Protein AF-A0A2E0RBG4-F1 (afdb_monomer)

Structure (mmCIF, N/CA/C/O backbone):
data_AF-A0A2E0RBG4-F1
#
_entry.id   AF-A0A2E0RBG4-F1
#
loop_
_atom_site.group_PDB
_atom_site.id
_atom_site.type_symbol
_atom_site.label_atom_id
_atom_site.label_alt_id
_atom_site.label_comp_id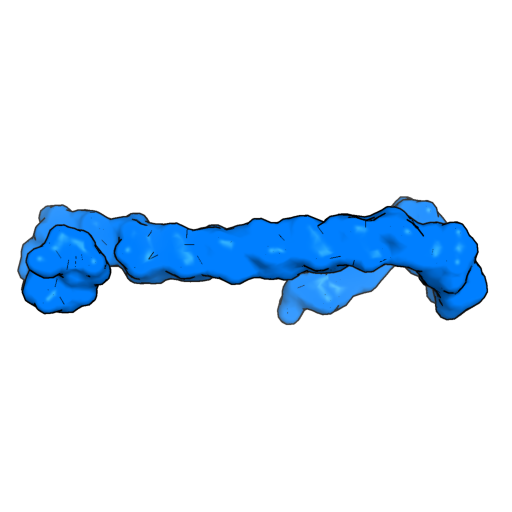
_atom_site.label_asym_id
_atom_site.label_entity_id
_atom_site.label_seq_id
_atom_site.pdbx_PDB_ins_code
_atom_site.Cartn_x
_atom_site.Cartn_y
_atom_site.Cartn_z
_atom_site.occupancy
_atom_site.B_iso_or_equiv
_atom_site.auth_seq_id
_atom_site.auth_comp_id
_atom_site.auth_asym_id
_atom_site.auth_atom_id
_atom_site.pdbx_PDB_model_num
ATOM 1 N N . MET A 1 1 ? -8.373 4.308 -0.023 1.00 72.56 1 MET A N 1
ATOM 2 C CA . MET A 1 1 ? -8.875 2.925 -0.219 1.00 72.56 1 MET A CA 1
ATOM 3 C C . MET A 1 1 ? -8.287 1.909 0.769 1.00 72.56 1 MET A C 1
ATOM 5 O O . MET A 1 1 ? -9.041 1.064 1.227 1.00 72.56 1 MET A O 1
ATOM 9 N N . LEU A 1 2 ? -7.011 2.013 1.181 1.00 83.12 2 LEU A N 1
ATOM 10 C CA . LEU A 1 2 ? -6.410 1.146 2.220 1.00 83.12 2 LEU A CA 1
ATOM 11 C C . LEU A 1 2 ? -7.184 1.115 3.548 1.00 83.12 2 LEU A C 1
ATOM 13 O O . LEU A 1 2 ? -7.425 0.044 4.094 1.00 83.12 2 LEU A O 1
ATOM 17 N N . SER A 1 3 ? -7.624 2.279 4.033 1.00 84.75 3 SER A N 1
ATOM 18 C CA . SER A 1 3 ? -8.428 2.394 5.256 1.00 84.75 3 SER A CA 1
ATOM 19 C C . SER A 1 3 ? -9.742 1.613 5.170 1.00 84.75 3 SER A C 1
ATOM 21 O O . SER A 1 3 ? -10.083 0.890 6.098 1.00 84.75 3 SER A O 1
ATOM 23 N N . TYR A 1 4 ? -10.447 1.695 4.038 1.00 88.75 4 TYR A N 1
ATOM 24 C CA . TYR A 1 4 ? -11.676 0.935 3.802 1.00 88.75 4 TYR A CA 1
ATOM 25 C C . TYR A 1 4 ? -11.415 -0.578 3.793 1.00 88.75 4 TYR A C 1
ATOM 27 O O . TYR A 1 4 ? -12.130 -1.327 4.454 1.00 88.75 4 TYR A O 1
ATOM 35 N N . GLY A 1 5 ? -10.347 -1.022 3.121 1.00 87.69 5 GLY A N 1
ATOM 36 C CA . GLY A 1 5 ? -9.948 -2.433 3.108 1.00 87.69 5 GLY A CA 1
ATOM 37 C C . GLY A 1 5 ? -9.619 -2.971 4.503 1.00 87.69 5 GLY A C 1
ATOM 38 O O . GLY A 1 5 ? -10.080 -4.050 4.869 1.00 87.69 5 GLY A O 1
ATOM 39 N N . LEU A 1 6 ? -8.898 -2.195 5.317 1.00 88.12 6 LEU A N 1
ATOM 40 C CA . LEU A 1 6 ? -8.612 -2.534 6.715 1.00 88.12 6 LEU A CA 1
ATOM 41 C C . LEU A 1 6 ? -9.891 -2.620 7.556 1.00 88.12 6 LEU A C 1
ATOM 43 O O . LEU A 1 6 ? -10.054 -3.573 8.315 1.00 88.12 6 LEU A O 1
ATOM 47 N N . VAL A 1 7 ? -10.822 -1.677 7.386 1.00 86.25 7 VAL A N 1
ATOM 48 C CA . VAL A 1 7 ? -12.120 -1.705 8.080 1.00 86.25 7 VAL A CA 1
ATOM 49 C C . VAL A 1 7 ? -12.906 -2.967 7.721 1.00 86.25 7 VAL A C 1
ATOM 51 O O . VAL A 1 7 ? -13.386 -3.653 8.620 1.00 86.25 7 VAL A O 1
ATOM 54 N N . VAL A 1 8 ? -13.008 -3.321 6.437 1.00 88.81 8 VAL A N 1
ATOM 55 C CA . VAL A 1 8 ? -13.700 -4.548 6.001 1.00 88.81 8 VAL A CA 1
ATOM 56 C C . VAL A 1 8 ? -12.996 -5.801 6.535 1.00 88.81 8 VAL A C 1
ATOM 58 O O . VAL A 1 8 ? -13.655 -6.699 7.057 1.00 88.81 8 VAL A O 1
ATOM 61 N N . TYR A 1 9 ? -11.663 -5.851 6.474 1.00 88.94 9 TYR A N 1
ATOM 62 C CA . TYR A 1 9 ? -10.871 -6.977 6.971 1.00 88.94 9 TYR A CA 1
ATOM 63 C C . TYR A 1 9 ? -11.075 -7.223 8.472 1.00 88.94 9 TYR A C 1
ATOM 65 O O . TYR A 1 9 ? -11.293 -8.363 8.889 1.00 88.94 9 TYR A O 1
ATOM 73 N N . PHE A 1 10 ? -11.040 -6.167 9.290 1.00 88.94 10 PHE A N 1
ATOM 74 C CA . PHE A 1 10 ? -11.247 -6.292 10.733 1.00 88.94 10 PHE A CA 1
ATOM 75 C C . PHE A 1 10 ? -12.706 -6.588 11.093 1.00 88.94 10 PHE A C 1
ATOM 77 O O . PHE A 1 10 ? -12.943 -7.419 11.972 1.00 88.94 10 PHE A O 1
ATOM 84 N N . ARG A 1 11 ? -13.680 -6.019 10.366 1.00 87.56 11 ARG A N 1
ATOM 85 C CA . ARG A 1 11 ? -15.104 -6.356 10.545 1.00 87.56 11 ARG A CA 1
ATOM 86 C C . ARG A 1 11 ? -15.388 -7.824 10.239 1.00 87.56 11 ARG A C 1
ATOM 88 O O . ARG A 1 11 ? -16.077 -8.474 11.019 1.00 87.56 11 ARG A O 1
ATOM 95 N N . ASN A 1 12 ? -14.789 -8.383 9.186 1.00 87.50 12 ASN A N 1
ATOM 96 C CA . ASN A 1 12 ? -14.907 -9.814 8.871 1.00 87.50 12 ASN A CA 1
ATOM 97 C C . ASN A 1 12 ? -14.281 -10.725 9.940 1.00 87.50 12 ASN A C 1
ATOM 99 O O . ASN A 1 12 ? -14.614 -11.905 10.008 1.00 87.50 12 ASN A O 1
ATOM 103 N N . ARG A 1 13 ? -13.392 -10.196 10.790 1.00 84.31 13 ARG A N 1
ATOM 104 C CA . ARG A 1 13 ? -12.811 -10.912 11.938 1.00 84.31 13 ARG A CA 1
ATOM 105 C C . ARG A 1 13 ? -13.527 -10.637 13.264 1.00 84.31 13 ARG A C 1
ATOM 107 O O . ARG A 1 13 ? -13.019 -11.027 14.310 1.00 84.31 13 ARG A O 1
ATOM 114 N N . GLY A 1 14 ? -14.695 -9.994 13.226 1.00 82.88 14 GLY A N 1
ATOM 115 C CA . GLY A 1 14 ? -15.529 -9.746 14.403 1.00 82.88 14 GLY A CA 1
ATOM 116 C C . GLY A 1 14 ? -15.182 -8.478 15.185 1.00 82.88 14 GLY A C 1
ATOM 117 O O . GLY A 1 14 ? -15.787 -8.236 16.222 1.00 82.88 14 GLY A O 1
ATOM 118 N N . VAL A 1 15 ? -14.253 -7.645 14.702 1.00 81.44 15 VAL A N 1
ATOM 119 C CA . VAL A 1 15 ? -13.941 -6.348 15.320 1.00 81.44 15 VAL A CA 1
ATOM 120 C C . VAL A 1 15 ? -14.887 -5.299 14.733 1.00 81.44 15 VAL A C 1
ATOM 122 O O . VAL A 1 15 ? -14.615 -4.712 13.683 1.00 81.44 15 VAL A O 1
ATOM 125 N N . CYS A 1 16 ? -16.033 -5.102 15.387 1.00 80.19 16 CYS A N 1
ATOM 126 C CA . CYS A 1 16 ? -17.085 -4.182 14.933 1.00 80.19 16 CYS A CA 1
ATOM 127 C C . CYS A 1 16 ? -17.238 -2.948 15.831 1.00 80.19 16 CYS A C 1
ATOM 129 O O . CYS A 1 16 ? -17.800 -1.949 15.381 1.00 80.19 16 CYS A O 1
ATOM 131 N N . THR A 1 17 ? -16.742 -2.999 17.071 1.00 84.44 17 THR A N 1
ATOM 132 C CA . THR A 1 17 ? -16.867 -1.911 18.052 1.00 84.44 17 THR A CA 1
ATOM 133 C C . THR A 1 17 ? -15.507 -1.363 18.491 1.00 84.44 17 THR A C 1
ATOM 135 O O . THR A 1 17 ? -14.465 -2.001 18.320 1.00 84.44 17 THR A O 1
ATOM 138 N N . LEU A 1 18 ? -15.500 -0.162 19.080 1.00 79.12 18 LEU A N 1
ATOM 139 C CA . LEU A 1 18 ? -14.284 0.442 19.641 1.00 79.12 18 LEU A CA 1
ATOM 140 C C . LEU A 1 18 ? -13.719 -0.367 20.819 1.00 79.12 18 LEU A C 1
ATOM 142 O O . LEU A 1 18 ? -12.501 -0.393 21.005 1.00 79.12 18 LEU A O 1
ATOM 146 N N . ASP A 1 19 ? -14.572 -1.060 21.573 1.00 83.62 19 ASP A N 1
ATOM 147 C CA . ASP A 1 19 ? -14.147 -1.923 22.676 1.00 83.62 19 ASP A CA 1
ATOM 148 C C . ASP A 1 19 ? -13.407 -3.167 22.168 1.00 83.62 19 ASP A C 1
ATOM 150 O O . ASP A 1 19 ? -12.368 -3.537 22.725 1.00 83.62 19 ASP A O 1
ATOM 154 N N . ASP A 1 20 ? -13.845 -3.740 21.042 1.00 81.88 20 ASP A N 1
ATOM 155 C CA . ASP A 1 20 ? -13.147 -4.851 20.381 1.00 81.88 20 ASP A CA 1
ATOM 156 C C . ASP A 1 20 ? -11.766 -4.423 19.871 1.00 81.88 20 ASP A C 1
ATOM 158 O O . ASP A 1 20 ? -10.777 -5.141 20.045 1.00 81.88 20 ASP A O 1
ATOM 162 N N . VAL A 1 21 ? -11.661 -3.214 19.304 1.00 83.31 21 VAL A N 1
ATOM 163 C CA . VAL A 1 21 ? -10.372 -2.642 18.878 1.00 83.31 21 VAL A CA 1
ATOM 164 C C . VAL A 1 21 ? -9.444 -2.452 20.076 1.00 83.31 21 VAL A C 1
ATOM 166 O O . VAL A 1 21 ? -8.241 -2.688 19.968 1.00 83.31 21 VAL A O 1
ATOM 169 N N . LYS A 1 22 ? -9.976 -2.042 21.231 1.00 82.12 22 LYS A N 1
ATOM 170 C CA . LYS A 1 22 ? -9.190 -1.862 22.458 1.00 82.12 22 LYS A CA 1
ATOM 171 C C . LYS A 1 22 ? -8.700 -3.203 23.006 1.00 82.12 22 LYS A C 1
ATOM 173 O O . LYS A 1 22 ? -7.545 -3.296 23.424 1.00 82.12 22 LYS A O 1
ATOM 178 N N . ARG A 1 23 ? -9.542 -4.240 22.940 1.00 86.38 23 ARG A N 1
ATOM 179 C CA . ARG A 1 23 ? -9.225 -5.613 23.360 1.00 86.38 23 ARG A CA 1
ATOM 180 C C . ARG A 1 23 ? -8.176 -6.270 22.462 1.00 86.38 23 ARG A C 1
ATOM 182 O O . ARG A 1 23 ? -7.250 -6.898 22.968 1.00 86.38 23 ARG A O 1
ATOM 189 N N . GLU A 1 24 ? -8.262 -6.075 21.147 1.00 86.31 24 GLU A N 1
ATOM 190 C CA . GLU A 1 24 ? -7.310 -6.614 20.163 1.00 86.31 24 GLU A CA 1
ATOM 191 C C . GLU A 1 24 ? -6.317 -5.568 19.622 1.00 86.31 24 GLU A C 1
ATOM 193 O O . GLU A 1 24 ? -5.759 -5.721 18.529 1.00 86.31 24 GLU A O 1
ATOM 198 N N . LYS A 1 25 ? -6.026 -4.519 20.402 1.00 85.81 25 LYS A N 1
ATOM 199 C CA . LYS A 1 25 ? -5.218 -3.366 19.963 1.00 85.81 25 LYS A CA 1
ATOM 200 C C . LYS A 1 25 ? -3.889 -3.772 19.327 1.00 85.81 25 LYS A C 1
ATOM 202 O O . LYS A 1 25 ? -3.499 -3.222 18.300 1.00 85.81 25 LYS A O 1
ATOM 207 N N . ARG A 1 26 ? -3.200 -4.763 19.904 1.00 89.56 26 ARG A N 1
ATOM 208 C CA . ARG A 1 26 ? -1.904 -5.241 19.396 1.00 89.56 26 ARG A CA 1
ATOM 209 C C . ARG A 1 26 ? -2.023 -5.872 18.005 1.00 89.56 26 ARG A C 1
ATOM 211 O O . ARG A 1 26 ? -1.166 -5.630 17.162 1.00 89.56 26 ARG A O 1
ATOM 218 N N . ARG A 1 27 ? -3.090 -6.637 17.748 1.00 87.50 27 ARG A N 1
ATOM 219 C CA . ARG A 1 27 ? -3.344 -7.250 16.436 1.00 87.50 27 ARG A CA 1
ATOM 220 C C . ARG A 1 27 ? -3.701 -6.182 15.406 1.00 87.50 27 ARG A C 1
ATOM 222 O O . ARG A 1 27 ? -3.105 -6.164 14.334 1.00 87.50 27 ARG A O 1
ATOM 229 N N . VAL A 1 28 ? -4.619 -5.278 15.750 1.00 88.75 28 VAL A N 1
ATOM 230 C CA . VAL A 1 28 ? -5.070 -4.208 14.848 1.00 88.75 28 VAL A CA 1
ATOM 231 C C . VAL A 1 28 ? -3.904 -3.312 14.432 1.00 88.75 28 VAL A C 1
ATOM 233 O O . VAL A 1 28 ? -3.712 -3.079 13.239 1.00 88.75 28 VAL A O 1
ATOM 236 N N . ILE A 1 29 ? -3.082 -2.868 15.390 1.00 91.12 29 ILE A N 1
ATOM 237 C CA . ILE A 1 29 ? -1.917 -2.021 15.107 1.00 91.12 29 ILE A CA 1
ATOM 238 C C . ILE A 1 29 ? -0.893 -2.767 14.254 1.00 91.12 29 ILE A C 1
ATOM 240 O O . ILE A 1 29 ? -0.483 -2.234 13.229 1.00 91.12 29 ILE A O 1
ATOM 244 N N . ASN A 1 30 ? -0.516 -3.999 14.616 1.00 93.56 30 ASN A N 1
ATOM 245 C CA . ASN A 1 30 ? 0.493 -4.741 13.855 1.00 93.56 30 ASN A CA 1
ATOM 246 C C . ASN A 1 30 ? 0.055 -4.993 12.411 1.00 93.56 30 ASN A C 1
ATOM 248 O 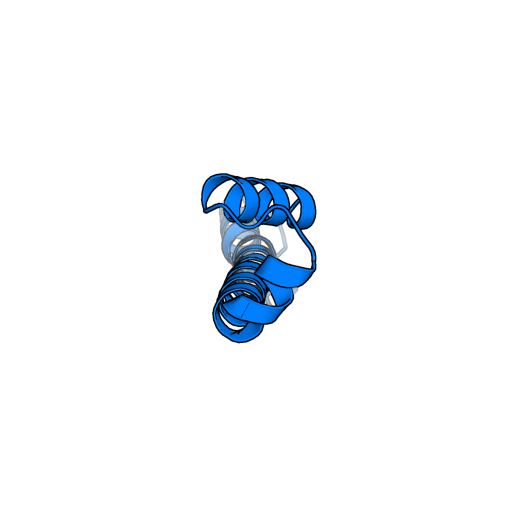O . ASN A 1 30 ? 0.847 -4.802 11.494 1.00 93.56 30 ASN A O 1
ATOM 252 N N . THR A 1 31 ? -1.199 -5.395 12.189 1.00 91.75 31 THR A N 1
ATOM 253 C CA . THR A 1 31 ? -1.705 -5.623 10.830 1.00 91.75 31 THR A CA 1
ATOM 254 C C . THR A 1 31 ? -1.815 -4.319 10.048 1.00 91.75 31 THR A C 1
ATOM 256 O O . THR A 1 31 ? -1.405 -4.277 8.894 1.00 91.75 31 THR A O 1
ATOM 259 N N . THR A 1 32 ? -2.313 -3.246 10.666 1.00 92.06 32 THR A N 1
ATOM 260 C CA . THR A 1 32 ? -2.406 -1.937 10.002 1.00 92.06 32 THR A CA 1
ATOM 261 C C . THR A 1 32 ? -1.030 -1.428 9.600 1.00 92.06 32 THR A C 1
ATOM 263 O O . THR A 1 32 ? -0.841 -1.033 8.453 1.00 92.06 32 THR A O 1
ATOM 266 N N . LEU A 1 33 ? -0.062 -1.485 10.519 1.00 94.31 33 LEU A N 1
ATOM 267 C CA . LEU A 1 33 ? 1.305 -1.044 10.272 1.00 94.31 33 LEU A CA 1
ATOM 268 C C . LEU A 1 33 ? 1.961 -1.891 9.178 1.00 94.31 33 LEU A C 1
ATOM 270 O O . LEU A 1 33 ? 2.499 -1.336 8.231 1.00 94.31 33 LEU A O 1
ATOM 274 N N . ALA A 1 34 ? 1.840 -3.220 9.251 1.00 94.75 34 ALA A N 1
ATOM 275 C CA . ALA A 1 34 ? 2.401 -4.118 8.245 1.00 94.75 34 ALA A CA 1
ATOM 276 C C . ALA A 1 34 ? 1.821 -3.860 6.847 1.00 94.75 34 ALA A C 1
ATOM 278 O O . ALA A 1 34 ? 2.574 -3.732 5.884 1.00 94.75 34 ALA A O 1
ATOM 279 N N . VAL A 1 35 ? 0.495 -3.740 6.730 1.00 95.31 35 VAL A N 1
ATOM 280 C CA . VAL A 1 35 ? -0.174 -3.476 5.446 1.00 95.31 35 VAL A CA 1
ATOM 281 C C . VAL A 1 35 ? 0.199 -2.094 4.910 1.00 95.31 35 VAL A C 1
ATOM 283 O O . VAL A 1 35 ? 0.445 -1.945 3.715 1.00 95.31 35 VAL A O 1
ATOM 286 N N . PHE A 1 36 ? 0.280 -1.086 5.777 1.00 94.75 36 PHE A N 1
ATOM 287 C CA . PHE A 1 36 ? 0.671 0.263 5.383 1.00 94.75 36 PHE A CA 1
ATOM 288 C C . PHE A 1 36 ? 2.122 0.319 4.891 1.00 94.75 36 PHE A C 1
ATOM 290 O O . PHE A 1 36 ? 2.389 0.858 3.818 1.00 94.75 36 PHE A O 1
ATOM 297 N N . THR A 1 37 ? 3.049 -0.305 5.620 1.00 96.19 37 THR A N 1
ATOM 298 C CA . THR A 1 37 ? 4.451 -0.414 5.208 1.00 96.19 37 THR A CA 1
ATOM 299 C C . THR A 1 37 ? 4.585 -1.175 3.891 1.00 96.19 37 THR A C 1
ATOM 301 O O . THR A 1 37 ? 5.272 -0.703 2.989 1.00 96.19 37 THR A O 1
ATOM 304 N N . ALA A 1 38 ? 3.885 -2.301 3.731 1.00 96.31 38 ALA A N 1
ATOM 305 C CA . ALA A 1 38 ? 3.895 -3.064 2.485 1.00 96.31 38 ALA A CA 1
ATOM 306 C C . ALA A 1 38 ? 3.368 -2.242 1.299 1.00 96.31 38 ALA A C 1
ATOM 308 O O . ALA A 1 38 ? 3.939 -2.300 0.211 1.00 96.31 38 ALA A O 1
ATOM 309 N N . ALA A 1 39 ? 2.319 -1.441 1.504 1.00 95.62 39 ALA A N 1
ATOM 310 C CA . ALA A 1 39 ? 1.783 -0.570 0.466 1.00 95.62 39 ALA A CA 1
ATOM 311 C C . ALA A 1 39 ? 2.789 0.504 0.030 1.00 95.62 39 ALA A C 1
ATOM 313 O O . ALA A 1 39 ? 2.961 0.714 -1.169 1.00 95.62 39 ALA A O 1
ATOM 314 N N . ILE A 1 40 ? 3.482 1.144 0.980 1.00 96.12 40 ILE A N 1
ATOM 315 C CA . ILE A 1 40 ? 4.530 2.127 0.668 1.00 96.12 40 ILE A CA 1
ATOM 316 C C . ILE A 1 40 ? 5.668 1.463 -0.105 1.00 96.12 40 ILE A C 1
ATOM 318 O O . ILE A 1 40 ? 6.049 1.954 -1.162 1.00 96.12 40 ILE A O 1
ATOM 322 N N . LEU A 1 41 ? 6.181 0.329 0.380 1.00 97.19 41 LEU A N 1
ATOM 323 C CA . LEU A 1 41 ? 7.258 -0.395 -0.299 1.00 97.19 41 LEU A CA 1
ATOM 324 C C . LEU A 1 41 ? 6.856 -0.800 -1.718 1.00 97.19 41 LEU A C 1
ATOM 326 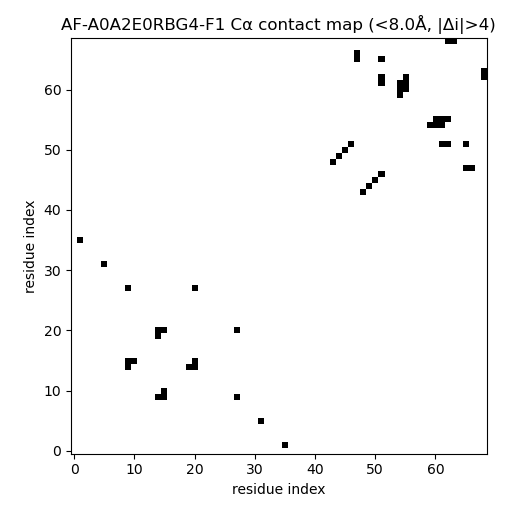O O . LEU A 1 41 ? 7.624 -0.604 -2.652 1.00 97.19 41 LEU A O 1
ATOM 330 N N . THR A 1 42 ? 5.632 -1.298 -1.890 1.00 96.56 42 THR A N 1
ATOM 331 C CA . THR A 1 42 ? 5.101 -1.663 -3.208 1.00 96.56 42 THR A CA 1
ATOM 332 C C . THR A 1 42 ? 5.020 -0.448 -4.126 1.00 96.56 42 THR A C 1
ATOM 334 O O . THR A 1 42 ? 5.433 -0.536 -5.277 1.00 96.56 42 THR A O 1
ATOM 337 N N . TYR A 1 43 ? 4.536 0.695 -3.630 1.00 95.00 43 TYR A N 1
ATOM 338 C CA . TYR A 1 43 ? 4.479 1.934 -4.407 1.00 95.00 43 TYR A CA 1
ATOM 339 C C . TYR A 1 43 ? 5.870 2.380 -4.865 1.00 95.00 43 TYR A C 1
ATOM 341 O O . TYR A 1 43 ? 6.039 2.735 -6.032 1.00 95.00 43 TYR A O 1
ATOM 349 N N . LEU A 1 44 ? 6.853 2.334 -3.961 1.00 95.06 44 LEU A N 1
ATOM 350 C CA . LEU A 1 44 ? 8.226 2.723 -4.263 1.00 95.06 44 LEU A CA 1
ATOM 351 C C . LEU A 1 44 ? 8.859 1.786 -5.294 1.00 95.06 44 LEU A C 1
ATOM 353 O O . LEU A 1 44 ? 9.357 2.257 -6.308 1.00 95.06 44 LEU A O 1
ATOM 357 N N . ILE A 1 45 ? 8.783 0.472 -5.075 1.00 95.44 45 ILE A N 1
ATOM 358 C CA . ILE A 1 45 ? 9.334 -0.532 -5.997 1.00 95.44 45 ILE A CA 1
ATOM 359 C C . ILE A 1 45 ? 8.667 -0.423 -7.370 1.00 95.44 45 ILE A C 1
ATOM 361 O O . ILE A 1 45 ? 9.338 -0.449 -8.398 1.00 95.44 45 ILE A O 1
ATOM 365 N N . TRP A 1 46 ? 7.343 -0.285 -7.405 1.00 95.56 46 TRP A N 1
ATOM 366 C CA . TRP A 1 46 ? 6.625 -0.184 -8.666 1.00 95.56 46 TRP A CA 1
ATOM 367 C C . TRP A 1 46 ? 7.059 1.048 -9.463 1.00 95.56 46 TRP A C 1
ATOM 369 O O . TRP A 1 46 ? 7.399 0.927 -10.636 1.00 95.56 46 TRP A O 1
ATOM 379 N N . ASN A 1 47 ? 7.091 2.221 -8.827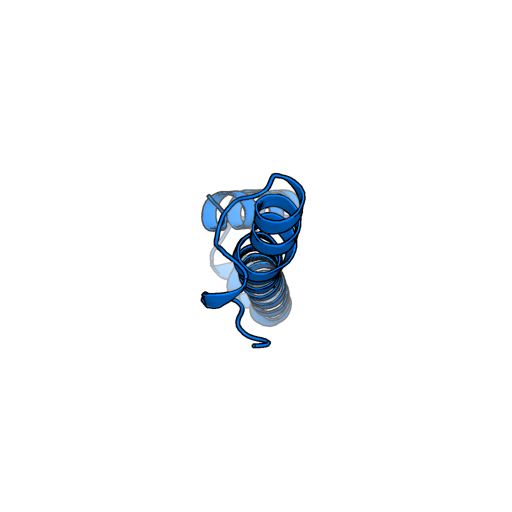 1.00 92.06 47 ASN A N 1
ATOM 380 C CA . ASN A 1 47 ? 7.356 3.470 -9.540 1.00 92.06 47 ASN A CA 1
ATOM 381 C C . ASN A 1 47 ? 8.837 3.697 -9.847 1.00 92.06 47 ASN A C 1
ATOM 383 O O . ASN A 1 47 ? 9.153 4.118 -10.951 1.00 92.06 47 ASN A O 1
ATOM 387 N N . PHE A 1 48 ? 9.725 3.416 -8.897 1.00 90.44 48 PHE A N 1
ATOM 388 C CA . PHE A 1 48 ? 11.145 3.773 -8.993 1.00 90.44 48 PHE A CA 1
ATOM 389 C C . PHE A 1 48 ? 12.051 2.596 -9.343 1.00 90.44 48 PHE A C 1
ATOM 391 O O . PHE A 1 48 ? 13.260 2.742 -9.359 1.00 90.44 48 PHE A O 1
ATOM 398 N N . VAL A 1 49 ? 11.501 1.400 -9.554 1.00 91.94 49 VAL A N 1
ATOM 399 C CA . VAL A 1 49 ? 12.292 0.264 -10.045 1.00 91.94 49 VAL A CA 1
ATOM 400 C C . VAL A 1 49 ? 11.646 -0.281 -11.301 1.00 91.94 49 VAL A C 1
ATOM 402 O O . VAL A 1 49 ? 12.254 -0.284 -12.365 1.00 91.94 49 VAL A O 1
ATOM 405 N N . ILE A 1 50 ? 10.392 -0.724 -11.200 1.00 94.25 50 ILE A N 1
ATOM 406 C CA . ILE A 1 50 ? 9.743 -1.445 -12.298 1.00 94.25 50 ILE A CA 1
ATOM 407 C C . ILE A 1 50 ? 9.465 -0.514 -13.477 1.00 94.25 50 ILE A C 1
ATOM 409 O O . ILE A 1 50 ? 9.886 -0.818 -14.591 1.00 94.25 50 ILE A O 1
ATOM 413 N N . LEU A 1 51 ? 8.774 0.609 -13.255 1.00 93.19 51 LEU A N 1
ATOM 414 C CA . LEU A 1 51 ? 8.447 1.534 -14.346 1.00 93.19 51 LEU A CA 1
ATOM 415 C C . LEU A 1 51 ? 9.694 2.129 -14.993 1.00 93.19 51 LEU A C 1
ATOM 417 O O . LEU A 1 51 ? 9.710 2.321 -16.202 1.00 93.19 51 LEU A O 1
ATOM 421 N N . GLU A 1 52 ? 10.733 2.373 -14.205 1.00 90.25 52 GLU A N 1
ATOM 422 C CA . GLU A 1 52 ? 11.994 2.905 -14.696 1.00 90.25 52 GLU A CA 1
ATOM 423 C C . GLU A 1 52 ? 12.723 1.907 -15.598 1.00 90.25 52 GLU A C 1
ATOM 425 O O . GLU A 1 52 ? 13.011 2.223 -16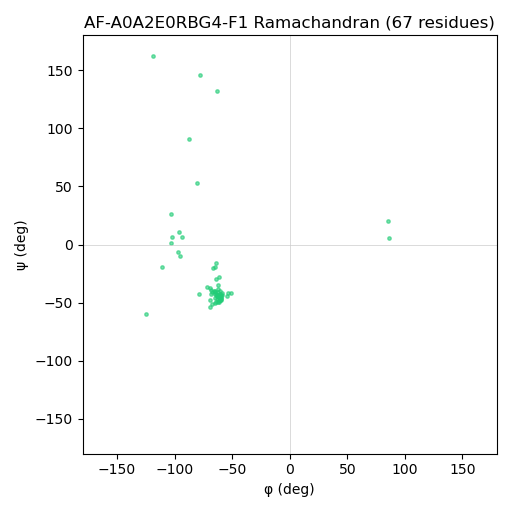.750 1.00 90.25 52 GLU A O 1
ATOM 430 N N . VAL A 1 53 ? 12.902 0.662 -15.147 1.00 92.50 53 VAL A N 1
ATOM 431 C CA . VAL A 1 53 ? 13.492 -0.406 -15.972 1.00 92.50 53 VAL A CA 1
ATOM 432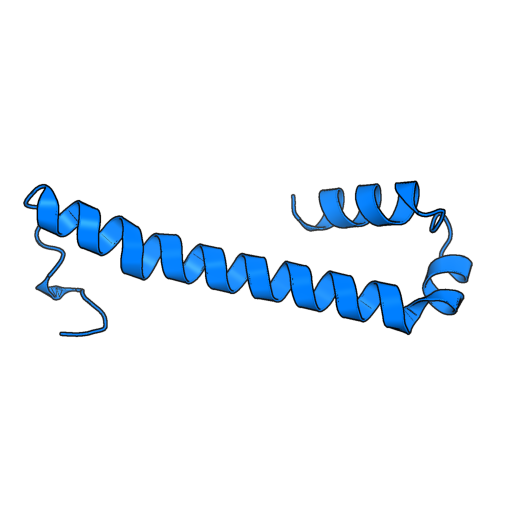 C C . VAL A 1 53 ? 12.675 -0.642 -17.245 1.00 92.50 53 VAL A C 1
ATOM 434 O O . VAL A 1 53 ? 13.243 -0.798 -18.326 1.00 92.50 53 VAL A O 1
ATOM 437 N N . VAL A 1 54 ? 11.342 -0.642 -17.145 1.00 94.75 54 VAL A N 1
ATOM 438 C CA . VAL A 1 54 ? 10.462 -0.777 -18.316 1.00 94.75 54 VAL A CA 1
ATOM 439 C C . VAL A 1 54 ? 10.613 0.417 -19.257 1.00 94.75 54 VAL A C 1
ATOM 441 O O . VAL A 1 54 ? 10.696 0.215 -20.464 1.00 94.75 54 VAL A O 1
ATOM 444 N N . GLY A 1 55 ? 10.677 1.639 -18.725 1.00 93.12 55 GLY A N 1
ATOM 445 C CA . GLY A 1 55 ? 10.855 2.871 -19.488 1.00 93.12 55 GLY A CA 1
ATOM 446 C C . GLY A 1 55 ? 12.149 2.867 -20.295 1.00 93.12 55 GLY A C 1
ATOM 447 O O . GLY A 1 55 ? 12.125 3.123 -21.498 1.00 93.12 55 GLY A O 1
ATOM 448 N N . ILE A 1 56 ? 13.254 2.481 -19.658 1.00 91.19 56 ILE A N 1
ATOM 449 C CA . ILE A 1 56 ? 14.559 2.323 -20.310 1.00 91.19 56 ILE A CA 1
ATOM 450 C C . ILE A 1 56 ? 14.477 1.256 -21.409 1.00 91.19 56 ILE A C 1
ATOM 452 O O . ILE A 1 56 ? 14.907 1.489 -22.537 1.00 91.19 56 ILE A O 1
ATOM 456 N N . ALA A 1 57 ? 13.843 0.112 -21.129 1.00 92.50 57 ALA A N 1
ATOM 457 C CA . ALA A 1 57 ? 13.698 -0.972 -22.102 1.00 92.50 57 ALA A CA 1
ATOM 458 C C . ALA A 1 57 ? 12.899 -0.573 -23.359 1.00 92.50 57 ALA A C 1
ATOM 460 O O . ALA A 1 57 ? 13.134 -1.132 -24.431 1.00 92.50 57 ALA A O 1
ATOM 461 N N . ILE A 1 58 ? 11.975 0.389 -23.251 1.00 96.06 58 ILE A N 1
ATOM 462 C CA . ILE A 1 58 ? 11.217 0.928 -24.394 1.00 96.06 58 ILE A CA 1
ATOM 463 C C . ILE A 1 58 ? 11.845 2.192 -25.010 1.00 96.06 58 ILE A C 1
ATOM 465 O O . ILE A 1 58 ? 11.245 2.792 -25.901 1.00 96.06 58 ILE A O 1
ATOM 469 N N . GLY A 1 59 ? 13.043 2.590 -24.569 1.00 91.38 59 GLY A N 1
ATOM 470 C CA . GLY A 1 59 ? 13.807 3.705 -25.136 1.00 91.38 59 GLY A CA 1
ATOM 471 C C . GLY A 1 59 ? 13.448 5.090 -24.592 1.00 91.38 59 GLY A C 1
ATOM 472 O O . GLY A 1 59 ? 13.731 6.090 -25.251 1.00 91.38 59 GLY A O 1
ATOM 473 N N . LEU A 1 60 ? 12.813 5.179 -23.418 1.00 91.69 60 LEU A N 1
ATOM 474 C CA . LEU A 1 60 ? 12.632 6.456 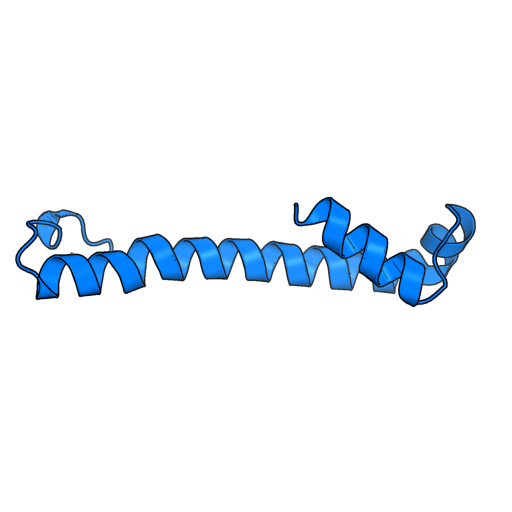-22.724 1.00 91.69 60 LEU A CA 1
ATOM 475 C C . LEU A 1 60 ? 13.936 6.879 -22.016 1.00 91.69 60 LEU A C 1
ATOM 477 O O . LEU A 1 60 ? 14.638 6.020 -21.482 1.00 91.69 60 LEU A O 1
ATOM 481 N N . PRO A 1 61 ? 14.245 8.189 -21.941 1.00 89.88 61 PRO A N 1
ATOM 482 C CA . PRO A 1 61 ? 15.497 8.708 -21.376 1.00 89.88 61 PRO A CA 1
ATOM 483 C C . PRO A 1 61 ? 15.455 8.765 -19.838 1.00 89.88 61 PRO A C 1
ATOM 485 O O . PRO A 1 61 ? 15.620 9.820 -19.236 1.00 89.88 61 PRO A O 1
ATOM 488 N N . TRP A 1 62 ? 15.117 7.648 -19.193 1.00 87.62 62 TRP A N 1
ATOM 489 C CA . TRP A 1 62 ? 14.970 7.572 -17.735 1.00 87.62 62 TRP A CA 1
ATOM 490 C C . TRP A 1 62 ? 16.251 7.079 -17.048 1.00 87.62 62 TRP A C 1
ATOM 492 O O . TRP A 1 62 ? 16.364 7.215 -15.839 1.00 87.62 62 TRP A O 1
ATOM 502 N N . GLU A 1 63 ? 17.252 6.600 -17.801 1.00 80.94 63 GLU A N 1
ATOM 503 C CA . GLU A 1 63 ? 18.571 6.225 -17.257 1.00 80.94 63 GLU A CA 1
ATOM 504 C C . GLU A 1 63 ? 19.220 7.361 -16.456 1.00 80.94 63 GLU A C 1
ATOM 506 O O . GLU A 1 63 ? 19.722 7.123 -15.362 1.00 80.94 63 GLU A O 1
ATOM 511 N N . ASP A 1 64 ? 19.138 8.604 -16.942 1.00 80.81 64 ASP A N 1
ATOM 51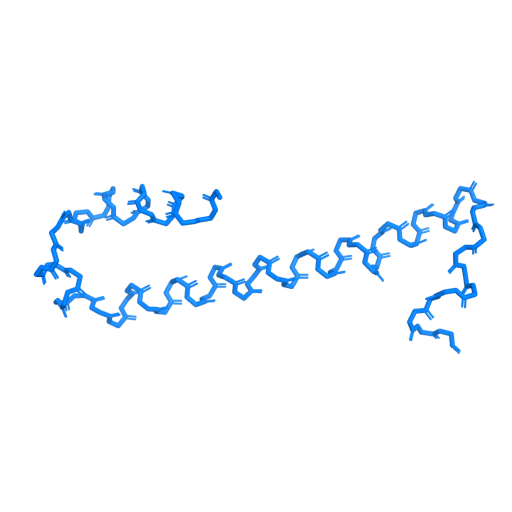2 C CA . ASP A 1 64 ? 19.717 9.770 -16.258 1.00 80.81 64 ASP A CA 1
ATOM 513 C C . ASP A 1 64 ? 19.029 10.091 -14.920 1.00 80.81 64 ASP A C 1
ATOM 515 O O . ASP A 1 64 ? 19.586 10.794 -14.077 1.00 80.81 64 ASP A O 1
ATOM 519 N N . SER A 1 65 ? 17.798 9.608 -14.737 1.00 80.19 65 SER A N 1
ATOM 520 C CA . SER A 1 65 ? 16.971 9.839 -13.546 1.00 80.19 65 SER A CA 1
ATOM 521 C C . SER A 1 65 ? 17.047 8.689 -12.541 1.00 80.19 65 SER A C 1
ATOM 523 O O . SER A 1 65 ? 16.498 8.816 -11.441 1.00 80.19 65 SER A O 1
ATOM 525 N N . ALA A 1 66 ? 17.718 7.594 -12.910 1.00 80.50 66 ALA A N 1
ATOM 526 C CA . ALA A 1 66 ? 17.757 6.378 -12.124 1.00 80.50 66 ALA A CA 1
ATOM 527 C C . ALA A 1 66 ? 18.420 6.617 -10.777 1.00 80.50 66 ALA A C 1
ATOM 529 O O . ALA A 1 66 ? 19.512 7.175 -10.691 1.00 80.50 66 ALA A O 1
ATOM 530 N N . PHE A 1 67 ? 17.786 6.140 -9.703 1.00 73.44 67 PHE A N 1
ATOM 531 C CA . PHE A 1 67 ? 18.322 6.359 -8.354 1.00 73.44 67 PHE A CA 1
ATOM 532 C C . PHE A 1 67 ? 19.683 5.672 -8.129 1.00 73.44 67 PHE A C 1
ATOM 534 O O . PHE A 1 67 ? 20.355 5.953 -7.137 1.00 73.44 67 PHE A O 1
ATOM 541 N N . TRP A 1 68 ? 20.046 4.732 -9.008 1.00 74.75 68 TRP A N 1
ATOM 542 C CA . TRP A 1 68 ? 21.291 3.962 -8.995 1.00 74.75 68 TRP A CA 1
ATOM 543 C C . TRP A 1 68 ? 22.342 4.447 -10.006 1.00 74.75 68 TRP A C 1
ATOM 545 O O . TRP A 1 68 ? 23.354 3.764 -10.168 1.00 74.75 68 TRP A O 1
AT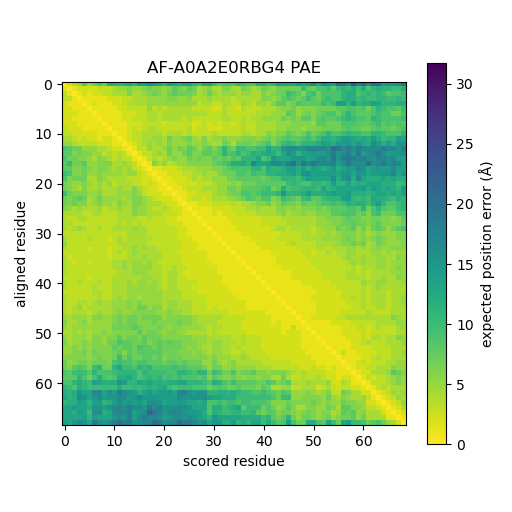OM 555 N N . ASN A 1 69 ? 22.098 5.566 -10.692 1.00 66.00 69 ASN A N 1
ATOM 556 C CA . ASN A 1 69 ? 23.096 6.259 -11.511 1.00 66.00 69 ASN A CA 1
ATOM 557 C C . ASN A 1 69 ? 23.974 7.162 -10.629 1.00 66.00 69 ASN A C 1
ATOM 559 O O . ASN A 1 69 ? 25.211 7.146 -10.813 1.00 66.00 69 ASN A O 1
#

Secondary structure (DSSP, 8-state):
-HHHHHHHHHHHTT--SHHHHHHTHHHHHHHHHHHHHHHHHHHHHIIIIIHHHHHHHTT-S-GGG-TT-

Mean predicted aligned error: 5.79 Å

Sequence (69 aa):
MLSYGLVVYFRNRGVCTLDDVKREKRRVINTTLAVFTAAILTYLIWNFVILEVVGIAIGLPWEDSAFWN

Foldseek 3Di:
DLVVVLQVVVVVVVQPDPVSCVVCVVVSVVVSVVVVVVVVVCVCCVPQPVVLVVCVVVPHPCPVVHPVD

Radius of gyration: 18.65 Å; Cα contacts (8 Å, |Δi|>4): 27; chains: 1; bounding box: 40×21×48 Å

pLDDT: mean 88.36, std 6.52, range [66.0, 97.19]

Solvent-accessible surface area (backbone atoms only — not comparable to full-atom values): 4011 Å² total; per-residue (Å²): 110,69,67,59,53,50,52,52,57,40,40,76,72,70,42,78,49,73,66,45,46,64,75,41,37,71,58,55,49,52,52,52,51,51,53,50,51,50,51,52,53,50,52,47,47,45,57,72,44,49,48,41,54,52,35,40,75,74,71,43,90,42,64,89,71,38,93,88,108